Protein AF-A0A2Z5R2Q7-F1 (afdb_monomer)

Nearest PDB structures (foldseek):
  6u08-assembly4_H  TM=4.372E-01  e=6.143E-02  Burkholderia cenocepacia
  8tnn-assembly1_A  TM=3.864E-01  e=5.398E+00  Human herpesvirus 4 strain B95-8
  3n4s-assembly1_B  TM=2.917E-01  e=5.398E+00  Saccharomyces cerevisiae

Foldseek 3Di:
DAQAPDFKDKDFDAPPPDPDPVPGDPPDCRVQWIWMWGAALAWIWIKTWDQDPVRDIWIWIFFQAAQPDPPAWDWGHHNNDTDIDHPRRIHHNVSCVVQVVCCVVPVDHDDPSRTDTDDD

Sequence (120 aa):
MEGYKRYALVVWALPEGVDHVDDVPRDSVALSNYMQCGGSTQAMTVEVRVTQEDGSYEHYVVARKPVADPDAWTTITYNNTPLQVHPEEVFTGEQAAPVFRAYIEDGVIPPRELLRTLDI

Mean predicted aligned error: 3.71 Å

Solvent-accessible surface area (backbone atoms only — not comparable to full-atom values): 6880 Å² total; per-residue (Å²): 89,75,12,59,91,42,22,70,52,78,49,62,62,70,54,91,95,51,93,49,81,89,73,56,62,91,84,42,68,42,82,58,30,36,42,35,36,42,11,20,40,78,40,18,42,37,35,40,31,46,63,46,95,88,71,50,72,50,40,28,42,40,33,83,44,62,77,87,52,93,85,51,73,39,77,44,46,33,66,86,38,82,43,82,41,42,71,40,27,52,28,34,46,77,66,42,48,63,55,53,45,38,34,73,78,70,70,45,73,82,59,68,76,26,47,46,80,54,92,129

Secondary structure (DSSP, 8-state):
-BSSSS-EEEE-PPPTT--SGGGS-TT-GGGG-EEEEEEETTEEEEEEEEE-TTS-EEEEEE-SS--S-TT--EEEEETTEEEEE-GGG-B-HHHHHHHHHHHHHH-----GGGEEEE--

Radius of gyration: 14.8 Å; Cα contacts (8 Å, |Δi|>4): 237; chains: 1; bounding box: 38×25×35 Å

pLDDT: mean 92.86, std 6.03, range [68.38, 98.56]

Organism: NCBI:txid172042

Structure (mmCIF, N/CA/C/O backbone):
data_AF-A0A2Z5R2Q7-F1
#
_entry.id   AF-A0A2Z5R2Q7-F1
#
loop_
_atom_site.group_PDB
_atom_site.id
_atom_site.type_symbol
_atom_site.label_atom_id
_atom_site.label_alt_id
_atom_site.label_comp_id
_atom_site.label_asym_id
_atom_site.label_entity_id
_atom_site.label_seq_id
_atom_site.pdbx_PDB_ins_code
_atom_site.Cartn_x
_atom_site.Cartn_y
_atom_site.Cartn_z
_atom_site.occupancy
_atom_site.B_iso_or_equiv
_atom_site.auth_seq_id
_atom_site.auth_comp_id
_atom_site.auth_asym_id
_atom_site.auth_atom_id
_atom_site.pdbx_PDB_model_num
ATOM 1 N N . MET A 1 1 ? 10.984 -2.852 10.375 1.00 72.88 1 MET A N 1
ATOM 2 C CA . MET A 1 1 ? 10.527 -1.450 10.264 1.00 72.88 1 MET A CA 1
ATOM 3 C C . MET A 1 1 ? 9.975 -1.027 11.605 1.00 72.88 1 MET A C 1
ATOM 5 O O . MET A 1 1 ? 9.246 -1.795 12.216 1.00 72.88 1 MET A O 1
ATOM 9 N N . GLU A 1 2 ? 10.351 0.156 12.068 1.00 82.69 2 GLU A N 1
ATOM 10 C CA . GLU A 1 2 ? 10.023 0.655 13.409 1.00 82.69 2 GLU A CA 1
ATOM 11 C C . GLU A 1 2 ? 8.991 1.797 13.368 1.00 82.69 2 GLU A C 1
ATOM 13 O O . GLU A 1 2 ? 8.555 2.257 14.414 1.00 82.69 2 GLU A O 1
ATOM 18 N N . GLY A 1 3 ? 8.599 2.271 12.179 1.00 68.38 3 GLY A N 1
ATOM 19 C CA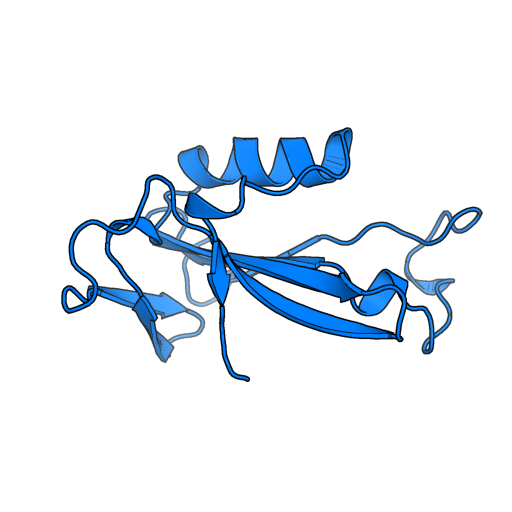 . GLY A 1 3 ? 7.563 3.299 12.002 1.00 68.38 3 GLY A CA 1
ATOM 20 C C . GLY A 1 3 ? 8.051 4.753 12.001 1.00 68.38 3 GLY A C 1
ATOM 21 O O . GLY A 1 3 ? 7.305 5.625 11.565 1.00 68.38 3 GLY A O 1
ATOM 22 N N . TYR A 1 4 ? 9.306 5.025 12.394 1.00 78.50 4 TYR A N 1
ATOM 23 C CA . TYR A 1 4 ? 9.868 6.390 12.435 1.00 78.50 4 TYR A CA 1
ATOM 24 C C . TYR A 1 4 ? 11.191 6.563 11.659 1.00 78.50 4 TYR A C 1
ATOM 26 O O . TYR A 1 4 ? 11.288 7.447 10.821 1.00 78.50 4 TYR A O 1
ATOM 34 N N . LYS A 1 5 ? 12.214 5.722 11.881 1.00 79.81 5 LYS A N 1
ATOM 35 C CA . LYS A 1 5 ? 13.477 5.745 11.099 1.00 79.81 5 LYS A CA 1
ATOM 36 C C . LYS A 1 5 ? 13.405 4.898 9.835 1.00 79.81 5 LYS A C 1
ATOM 38 O O . LYS A 1 5 ? 13.951 5.252 8.800 1.00 79.81 5 LYS A O 1
ATOM 43 N N . ARG A 1 6 ? 12.752 3.743 9.951 1.00 85.94 6 ARG A N 1
ATOM 44 C CA . ARG A 1 6 ? 12.444 2.821 8.854 1.00 85.94 6 ARG A CA 1
ATOM 45 C C . ARG A 1 6 ? 10.953 2.590 8.908 1.00 85.94 6 ARG A C 1
ATOM 47 O O . ARG A 1 6 ? 10.489 1.871 9.798 1.00 85.94 6 ARG A O 1
ATOM 54 N N . TYR A 1 7 ? 10.241 3.271 8.031 1.00 88.00 7 TYR A N 1
ATOM 55 C CA . TYR A 1 7 ? 8.790 3.384 8.092 1.00 88.0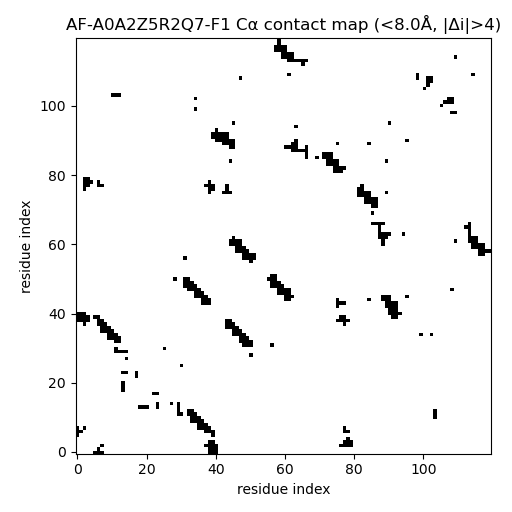0 7 TYR A CA 1
ATOM 56 C C . TYR A 1 7 ? 8.113 3.072 6.769 1.00 88.00 7 TYR A C 1
ATOM 58 O O . TYR A 1 7 ? 6.896 3.015 6.758 1.00 88.00 7 TYR A O 1
ATOM 66 N N . ALA A 1 8 ? 8.861 2.897 5.682 1.00 93.31 8 ALA A N 1
ATOM 67 C CA . ALA A 1 8 ? 8.283 2.560 4.398 1.00 93.31 8 ALA A CA 1
ATOM 68 C C . ALA A 1 8 ? 9.173 1.599 3.617 1.00 93.31 8 ALA A C 1
ATOM 70 O O . ALA A 1 8 ? 10.398 1.592 3.779 1.00 93.31 8 ALA A O 1
ATOM 71 N N . LEU A 1 9 ? 8.525 0.809 2.772 1.00 94.75 9 LEU A N 1
ATOM 72 C CA . LEU A 1 9 ? 9.128 -0.003 1.726 1.00 94.75 9 LEU A CA 1
ATOM 73 C C . LEU A 1 9 ? 8.299 0.216 0.464 1.00 94.75 9 LEU A C 1
ATOM 75 O O . LEU A 1 9 ? 7.075 0.203 0.539 1.00 94.75 9 LEU A O 1
ATOM 79 N N . VAL A 1 10 ? 8.965 0.393 -0.671 1.00 95.12 10 VAL A N 1
ATOM 80 C CA . VAL A 1 10 ? 8.332 0.519 -1.987 1.00 95.12 10 VAL A CA 1
ATOM 81 C C . VAL A 1 10 ? 9.019 -0.466 -2.922 1.00 95.12 10 VAL A C 1
ATOM 83 O O . VAL A 1 10 ? 10.248 -0.555 -2.919 1.00 95.12 10 VAL A O 1
ATOM 86 N N . VAL A 1 11 ? 8.236 -1.200 -3.705 1.00 95.06 11 VAL A N 1
ATOM 87 C CA . VAL A 1 11 ? 8.716 -2.109 -4.747 1.00 95.06 11 VAL A CA 1
ATOM 88 C C . VAL A 1 11 ? 7.993 -1.817 -6.057 1.00 95.06 11 VAL A C 1
ATOM 90 O O . VAL A 1 11 ? 6.795 -1.540 -6.075 1.00 95.06 11 VAL A O 1
ATOM 93 N N . TRP A 1 12 ? 8.728 -1.883 -7.157 1.00 94.56 12 TRP A N 1
ATOM 94 C CA . TRP A 1 12 ? 8.221 -1.692 -8.511 1.00 94.56 12 TRP A CA 1
ATOM 95 C C . TRP A 1 12 ? 9.065 -2.523 -9.478 1.00 94.56 12 TRP A C 1
ATOM 97 O O . TRP A 1 12 ? 10.229 -2.817 -9.195 1.00 94.56 12 TRP A O 1
ATOM 107 N N . ALA A 1 13 ? 8.455 -2.952 -10.580 1.00 90.50 13 ALA A N 1
ATOM 108 C CA . ALA A 1 13 ? 9.123 -3.768 -11.585 1.00 90.50 13 ALA A CA 1
ATOM 109 C C . ALA A 1 13 ? 9.945 -2.879 -12.521 1.00 90.50 13 ALA A C 1
ATOM 111 O O . ALA A 1 13 ? 9.453 -1.852 -12.985 1.00 90.50 13 ALA A O 1
ATOM 112 N N . LEU A 1 14 ? 11.179 -3.278 -12.827 1.00 91.38 14 LEU A N 1
ATOM 113 C CA . LEU A 1 14 ? 11.962 -2.597 -13.855 1.00 91.38 14 LEU A CA 1
ATOM 114 C C . LEU A 1 14 ? 11.301 -2.789 -15.235 1.00 91.38 14 LEU A C 1
ATOM 116 O O . LEU A 1 14 ? 10.676 -3.826 -15.473 1.00 91.38 14 LEU A O 1
ATOM 120 N N . PRO A 1 15 ? 11.433 -1.817 -16.157 1.00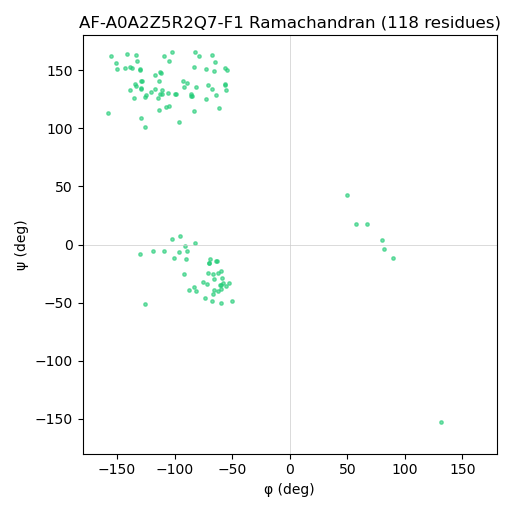 88.31 15 PRO A N 1
ATOM 121 C CA . PRO A 1 15 ? 11.055 -2.016 -17.551 1.00 88.31 15 PRO A CA 1
ATOM 122 C C . PRO A 1 15 ? 11.790 -3.209 -18.166 1.00 88.31 15 PRO A C 1
ATOM 124 O O . PRO A 1 15 ? 12.926 -3.509 -17.795 1.00 88.31 15 PRO A O 1
ATOM 127 N N . GLU A 1 16 ? 11.170 -3.848 -19.156 1.00 86.69 16 GLU A N 1
ATOM 128 C CA . GLU A 1 16 ? 11.812 -4.928 -19.906 1.00 86.69 16 GLU A CA 1
ATOM 129 C C . GLU A 1 16 ? 13.153 -4.465 -20.503 1.00 86.69 16 GLU A C 1
ATOM 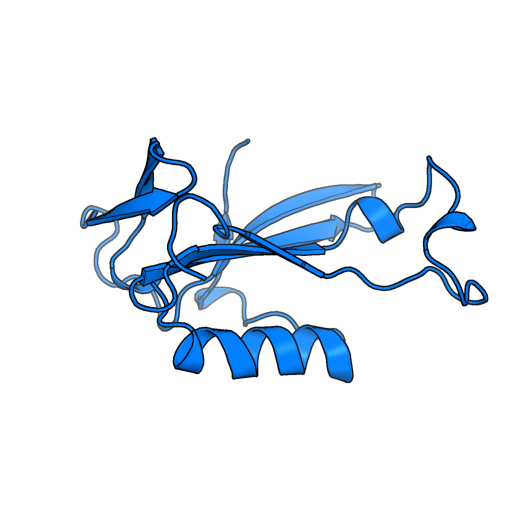131 O O . GLU A 1 16 ? 13.252 -3.391 -21.098 1.00 86.69 16 GLU A O 1
ATOM 136 N N . GLY A 1 17 ? 14.193 -5.283 -20.325 1.00 89.25 17 GLY A N 1
ATOM 137 C CA . GLY A 1 17 ? 15.544 -4.991 -20.806 1.00 89.25 17 GLY A CA 1
ATOM 138 C C . GLY A 1 17 ? 16.352 -4.028 -19.931 1.00 89.25 17 GLY A C 1
ATOM 139 O O . GLY A 1 17 ? 17.469 -3.684 -20.314 1.00 89.25 17 GLY A O 1
ATOM 140 N N . VAL A 1 18 ? 15.823 -3.600 -18.778 1.00 92.19 18 VAL A N 1
ATOM 141 C CA . VAL A 1 18 ? 16.564 -2.808 -17.790 1.00 92.19 18 VAL A CA 1
ATOM 142 C C . VAL A 1 18 ? 16.939 -3.679 -16.592 1.00 92.19 18 VAL A C 1
ATOM 144 O O . VAL A 1 18 ? 16.070 -4.163 -15.873 1.00 92.19 18 VAL A O 1
ATOM 147 N N . ASP A 1 19 ? 18.242 -3.823 -16.347 1.00 91.38 19 ASP A N 1
ATOM 148 C CA . ASP A 1 19 ? 18.778 -4.661 -15.262 1.00 91.38 19 ASP A CA 1
ATOM 149 C C . ASP A 1 19 ? 19.192 -3.858 -14.016 1.00 91.38 19 ASP A C 1
ATOM 151 O O . ASP A 1 19 ? 19.470 -4.433 -12.960 1.00 91.38 19 ASP A O 1
ATOM 155 N N . HIS A 1 20 ? 19.248 -2.526 -14.118 1.00 91.25 20 HIS A N 1
ATOM 156 C CA . HIS A 1 20 ? 19.651 -1.646 -13.025 1.00 91.25 20 HIS A CA 1
ATOM 157 C C . HIS A 1 20 ? 18.713 -0.445 -12.883 1.00 91.25 20 HIS A C 1
ATOM 159 O O . HIS A 1 20 ? 18.317 0.184 -13.860 1.00 91.25 20 HIS A O 1
ATOM 165 N N . VAL A 1 21 ? 18.382 -0.093 -11.638 1.00 88.62 21 VAL A N 1
ATOM 166 C CA . VAL A 1 21 ? 17.402 0.961 -11.325 1.00 88.62 21 VAL A CA 1
ATOM 167 C C . VAL A 1 21 ? 17.792 2.338 -11.875 1.00 88.62 21 VAL A C 1
ATOM 169 O O . VAL A 1 21 ? 16.927 3.094 -12.309 1.00 88.62 21 VAL A O 1
ATOM 172 N N . ASP A 1 22 ? 19.091 2.640 -11.902 1.00 91.25 22 ASP A N 1
ATOM 173 C CA . ASP A 1 22 ? 19.615 3.923 -12.390 1.00 91.25 22 ASP A CA 1
ATOM 174 C C . ASP A 1 22 ? 19.485 4.094 -13.914 1.00 91.25 22 ASP A C 1
ATOM 176 O O . ASP A 1 22 ? 19.562 5.219 -14.408 1.00 91.25 22 ASP A O 1
ATOM 180 N N . ASP A 1 23 ? 19.247 3.003 -14.649 1.00 92.50 23 ASP A N 1
ATOM 181 C CA . ASP A 1 23 ? 19.097 3.011 -16.108 1.00 92.50 23 ASP A CA 1
ATOM 182 C C . ASP A 1 23 ? 17.634 3.200 -16.549 1.00 92.50 23 ASP A C 1
ATOM 184 O O . ASP A 1 23 ? 17.340 3.275 -17.744 1.00 92.50 23 ASP A O 1
ATOM 188 N N . VAL A 1 24 ? 16.692 3.299 -15.603 1.00 89.94 24 VAL A N 1
ATOM 189 C CA . VAL A 1 24 ? 15.270 3.482 -15.914 1.00 89.94 24 VAL A CA 1
ATOM 190 C C . VAL A 1 24 ? 15.005 4.910 -16.413 1.00 89.94 24 VAL A C 1
ATOM 192 O O . VAL A 1 24 ? 15.305 5.877 -15.704 1.00 89.94 24 VAL A O 1
ATOM 195 N N . PRO A 1 25 ? 14.393 5.082 -17.605 1.00 87.50 25 PRO A N 1
ATOM 196 C CA . PRO A 1 25 ? 14.001 6.396 -18.099 1.00 87.50 25 PRO A CA 1
ATOM 197 C C . PRO A 1 25 ? 13.084 7.119 -17.110 1.00 87.50 25 PRO A C 1
ATOM 199 O O . PRO A 1 25 ? 12.167 6.526 -16.542 1.00 87.50 25 PRO A O 1
ATOM 202 N N . ARG A 1 26 ? 13.307 8.423 -16.917 1.00 84.38 26 ARG A N 1
ATOM 203 C CA . ARG A 1 26 ? 12.540 9.231 -15.947 1.00 84.38 26 ARG A CA 1
ATOM 204 C C . ARG A 1 26 ? 11.045 9.312 -16.259 1.00 84.38 26 ARG A C 1
ATOM 206 O O . ARG A 1 26 ? 10.258 9.579 -15.360 1.00 84.38 26 ARG A O 1
ATOM 213 N N . ASP A 1 27 ? 10.676 9.131 -17.518 1.00 83.94 27 ASP A N 1
ATOM 214 C CA . ASP A 1 27 ? 9.309 9.118 -18.038 1.00 83.94 27 ASP A CA 1
ATOM 215 C C . ASP A 1 27 ? 8.726 7.700 -18.155 1.00 83.94 27 ASP A C 1
ATOM 217 O O . ASP A 1 27 ? 7.632 7.519 -18.687 1.00 83.94 27 ASP A O 1
ATOM 221 N N . SER A 1 28 ? 9.429 6.686 -17.643 1.00 83.06 28 SER A N 1
ATOM 222 C CA . SER A 1 2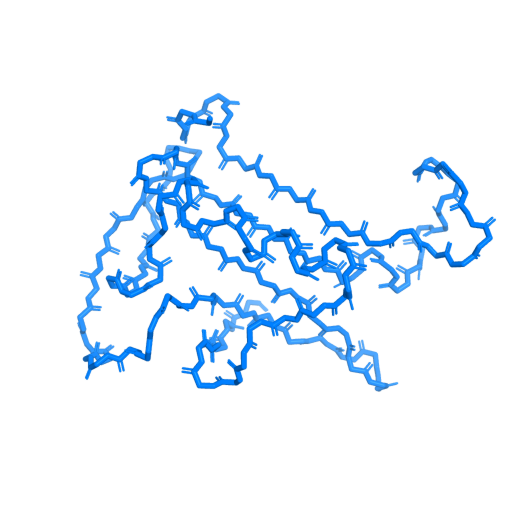8 ? 8.958 5.309 -17.685 1.00 83.06 28 SER A CA 1
ATOM 223 C C . SER A 1 28 ? 7.679 5.121 -16.869 1.00 83.06 28 SER A C 1
ATOM 225 O O . SER A 1 28 ? 7.627 5.406 -15.670 1.00 83.06 28 SER A O 1
ATOM 227 N N . VAL A 1 29 ? 6.665 4.524 -17.500 1.00 81.50 29 VAL A N 1
ATOM 228 C CA . VAL A 1 29 ? 5.413 4.107 -16.847 1.00 81.50 29 VAL A CA 1
ATOM 229 C C . VAL A 1 29 ? 5.665 3.089 -15.726 1.00 81.50 29 VAL A C 1
ATOM 231 O O . VAL A 1 29 ? 4.885 3.009 -14.778 1.00 81.50 29 VAL A O 1
ATOM 234 N N . ALA A 1 30 ? 6.786 2.363 -15.763 1.00 81.75 30 ALA A N 1
ATOM 235 C CA . ALA A 1 30 ? 7.180 1.454 -14.688 1.00 81.75 30 ALA A CA 1
ATOM 236 C C . ALA A 1 30 ? 7.314 2.172 -13.332 1.00 81.75 30 ALA A C 1
ATOM 238 O O . ALA A 1 30 ? 6.951 1.612 -12.305 1.00 81.75 30 ALA A O 1
ATOM 239 N N . LEU A 1 31 ? 7.730 3.446 -13.332 1.00 83.19 31 LEU A N 1
ATOM 240 C CA . LEU A 1 31 ? 7.824 4.271 -12.120 1.00 83.19 31 LEU A CA 1
ATOM 241 C C . LEU A 1 31 ? 6.449 4.655 -11.547 1.00 83.19 31 LEU A C 1
ATOM 243 O O . LEU A 1 31 ? 6.358 5.096 -10.403 1.00 83.19 31 LEU A O 1
ATOM 247 N N . SER A 1 32 ? 5.382 4.511 -12.338 1.00 86.25 32 SER A N 1
ATOM 248 C CA . SER A 1 32 ? 4.007 4.808 -11.922 1.00 86.25 32 SER A CA 1
ATOM 249 C C . SER A 1 32 ? 3.288 3.608 -11.301 1.00 86.25 32 SER A C 1
ATOM 251 O O . SER A 1 32 ? 2.239 3.805 -10.691 1.00 86.25 32 SER A O 1
ATOM 253 N N . ASN A 1 33 ? 3.846 2.397 -11.422 1.00 91.94 33 ASN A N 1
ATOM 254 C CA . ASN A 1 33 ? 3.292 1.168 -10.860 1.00 91.94 33 ASN A CA 1
ATOM 255 C C . ASN A 1 33 ? 4.134 0.709 -9.674 1.00 91.94 33 ASN A C 1
ATOM 257 O O . ASN A 1 33 ? 5.309 0.384 -9.832 1.00 91.94 33 ASN A O 1
ATOM 261 N N . TYR A 1 34 ? 3.547 0.649 -8.484 1.00 95.50 34 TYR A N 1
ATOM 262 C CA . TYR A 1 34 ? 4.273 0.206 -7.298 1.00 95.50 34 TYR A CA 1
ATOM 263 C C . TYR A 1 34 ? 3.357 -0.455 -6.282 1.00 95.50 34 TYR A C 1
ATOM 265 O O . TYR A 1 34 ? 2.170 -0.146 -6.194 1.00 95.50 34 TYR A O 1
ATOM 273 N N . MET A 1 35 ? 3.956 -1.297 -5.445 1.00 97.69 35 MET A N 1
ATOM 274 C CA . MET A 1 35 ? 3.397 -1.704 -4.165 1.00 97.69 35 MET A CA 1
ATOM 275 C C . MET A 1 35 ? 4.244 -1.105 -3.049 1.00 97.69 35 MET A C 1
ATOM 277 O O . MET A 1 35 ? 5.475 -1.171 -3.083 1.00 97.69 35 MET A O 1
ATOM 281 N N . GLN A 1 36 ? 3.596 -0.517 -2.051 1.00 96.88 36 GLN A N 1
ATOM 282 C CA . GLN A 1 36 ? 4.276 0.063 -0.905 1.00 96.88 36 GLN A CA 1
ATOM 283 C C . GLN A 1 36 ? 3.633 -0.327 0.414 1.00 96.88 36 GLN A C 1
ATOM 285 O O . GLN A 1 36 ? 2.491 -0.775 0.473 1.00 96.88 36 GLN A O 1
ATOM 290 N N . CYS A 1 37 ? 4.375 -0.136 1.496 1.00 97.12 37 CYS A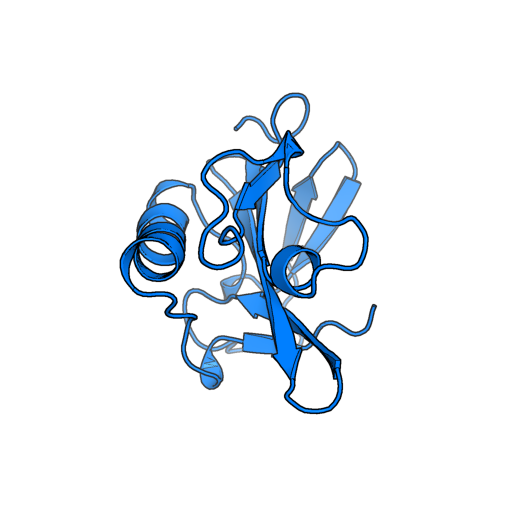 N 1
ATOM 291 C CA . CYS A 1 37 ? 3.821 -0.164 2.835 1.00 97.12 37 CYS A CA 1
ATOM 292 C C . CYS A 1 37 ? 4.383 0.966 3.686 1.00 97.12 37 CYS A C 1
ATOM 294 O O . CYS A 1 37 ? 5.504 1.425 3.464 1.00 97.12 37 CYS A O 1
ATOM 296 N N . GLY A 1 38 ? 3.589 1.403 4.662 1.00 95.56 38 GLY A N 1
ATOM 297 C CA . GLY A 1 38 ? 3.907 2.508 5.562 1.00 95.56 38 GLY A CA 1
ATOM 298 C C . GLY A 1 38 ? 3.563 2.168 7.011 1.00 95.56 38 GLY A C 1
ATOM 299 O O . GLY A 1 38 ? 2.436 1.783 7.297 1.00 95.56 38 GLY A O 1
ATOM 300 N N . GLY A 1 39 ? 4.508 2.301 7.941 1.00 94.94 39 GLY A N 1
ATOM 301 C CA . GLY A 1 39 ? 4.323 2.048 9.372 1.00 94.94 39 GLY A CA 1
ATOM 302 C C . GLY A 1 39 ? 5.411 1.169 9.997 1.00 94.94 39 GLY A C 1
ATOM 303 O O . GLY A 1 39 ? 6.571 1.147 9.574 1.00 94.94 39 GLY A O 1
ATOM 304 N N . SER A 1 40 ? 5.050 0.458 11.064 1.00 94.69 40 SER A N 1
ATOM 305 C CA . SER A 1 40 ? 5.935 -0.466 11.786 1.00 94.69 40 SER A CA 1
ATOM 306 C C . SER A 1 40 ? 5.631 -1.919 11.422 1.00 94.69 40 SER A C 1
ATOM 308 O O . SER A 1 40 ? 4.559 -2.230 10.918 1.00 94.69 40 SER A O 1
ATOM 310 N N . THR A 1 41 ? 6.521 -2.861 11.749 1.00 94.44 41 THR A N 1
ATOM 311 C CA . THR A 1 41 ? 6.239 -4.299 11.549 1.00 94.44 41 THR A CA 1
ATOM 312 C C . THR A 1 41 ? 5.062 -4.831 12.364 1.00 94.44 41 THR A C 1
ATOM 314 O O . THR A 1 41 ? 4.599 -5.930 12.079 1.00 94.44 41 THR A O 1
ATOM 317 N N . GLN A 1 42 ? 4.583 -4.089 13.364 1.00 95.94 42 GLN A N 1
ATOM 318 C CA . GLN A 1 42 ? 3.408 -4.460 14.156 1.00 95.94 42 GLN A CA 1
ATOM 319 C C . GLN A 1 42 ? 2.105 -3.876 13.587 1.00 95.94 42 GLN A C 1
ATOM 321 O O . GLN A 1 42 ? 1.040 -4.439 13.812 1.00 95.94 42 GLN A O 1
ATOM 326 N N . ALA A 1 43 ? 2.191 -2.763 12.855 1.00 96.62 43 ALA A N 1
ATOM 327 C CA . ALA A 1 43 ? 1.060 -2.097 12.221 1.00 96.62 43 ALA A CA 1
ATOM 328 C C . ALA A 1 43 ? 1.561 -1.226 11.061 1.00 96.62 43 ALA A C 1
ATOM 330 O O . ALA A 1 43 ? 2.265 -0.234 11.291 1.00 96.62 43 ALA A O 1
ATOM 331 N N . MET A 1 44 ? 1.202 -1.603 9.836 1.00 97.31 44 MET A N 1
ATOM 332 C CA . MET A 1 44 ? 1.494 -0.871 8.603 1.00 97.31 44 MET A CA 1
ATOM 333 C C . MET A 1 44 ? 0.293 -0.878 7.657 1.00 97.31 44 MET A C 1
ATOM 335 O O . MET A 1 44 ? -0.493 -1.815 7.685 1.00 97.31 44 MET A O 1
ATOM 339 N N . THR A 1 45 ? 0.169 0.134 6.808 1.00 97.69 45 THR A N 1
ATOM 340 C CA . THR A 1 45 ? -0.704 0.095 5.626 1.00 97.69 45 THR A CA 1
ATOM 341 C C . THR A 1 45 ? 0.029 -0.595 4.479 1.00 97.69 45 THR A C 1
ATOM 343 O O . THR A 1 45 ? 1.262 -0.551 4.441 1.00 97.69 45 THR A O 1
ATOM 346 N N . VAL A 1 46 ? -0.705 -1.216 3.557 1.00 98.31 46 VAL A N 1
ATOM 347 C CA . VAL A 1 46 ? -0.191 -1.678 2.262 1.00 98.31 46 VAL A CA 1
ATOM 348 C C . VAL A 1 46 ? -0.992 -0.977 1.174 1.00 98.31 46 VAL A C 1
ATOM 350 O O . VAL A 1 46 ? -2.218 -0.963 1.220 1.00 98.31 46 VAL A O 1
ATOM 353 N N . GLU A 1 47 ? -0.302 -0.404 0.200 1.00 97.69 47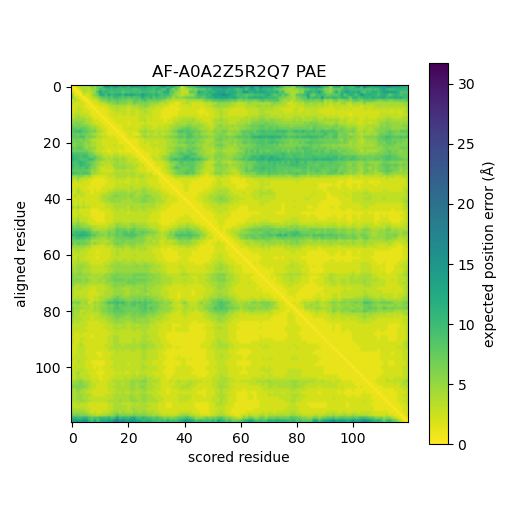 GLU A N 1
ATOM 354 C CA . GLU A 1 47 ? -0.900 0.345 -0.898 1.00 97.69 47 GLU A CA 1
ATOM 355 C C . GLU A 1 47 ? -0.353 -0.148 -2.233 1.00 97.69 47 GLU A C 1
ATOM 357 O O . GLU A 1 47 ? 0.782 -0.623 -2.320 1.00 97.69 47 GLU A O 1
ATOM 362 N N . VAL A 1 48 ? -1.159 -0.031 -3.282 1.00 97.50 48 VAL A N 1
ATOM 363 C CA . VAL A 1 48 ? -0.756 -0.374 -4.643 1.00 97.50 48 VAL A CA 1
ATOM 364 C C . VAL A 1 48 ? -1.276 0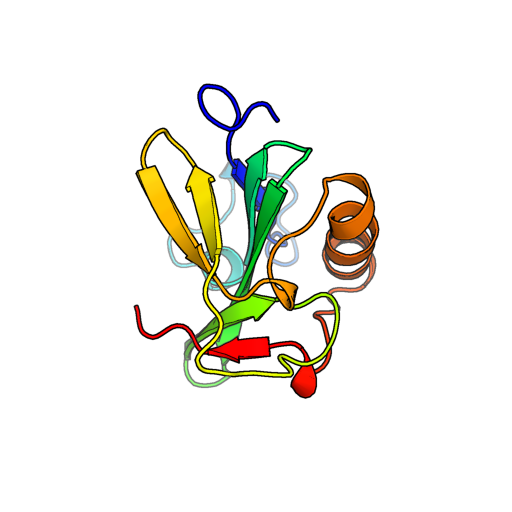.662 -5.623 1.00 97.50 48 VAL A C 1
ATOM 366 O O . VAL A 1 48 ? -2.443 1.051 -5.573 1.00 97.50 48 VAL A O 1
ATOM 369 N N . ARG A 1 49 ? -0.397 1.119 -6.513 1.00 96.25 49 ARG A N 1
ATOM 370 C CA . ARG A 1 49 ? -0.735 2.015 -7.615 1.00 96.25 49 ARG A CA 1
ATOM 371 C C . ARG A 1 49 ? -0.611 1.260 -8.927 1.00 96.25 49 ARG A C 1
ATOM 373 O O . ARG A 1 49 ? 0.415 0.629 -9.172 1.00 96.25 49 ARG A O 1
ATOM 380 N N . VAL A 1 50 ? -1.654 1.350 -9.745 1.00 93.00 50 VAL A N 1
ATOM 381 C CA . VAL A 1 50 ? -1.755 0.660 -11.033 1.00 93.00 50 VAL A CA 1
ATOM 382 C C . VAL A 1 50 ? -2.057 1.684 -12.117 1.00 93.00 50 VAL A C 1
ATOM 384 O O . VAL A 1 50 ? -3.003 2.459 -11.990 1.00 93.00 50 VAL A O 1
ATOM 387 N N . THR A 1 51 ? -1.253 1.702 -13.173 1.00 90.62 51 THR A N 1
ATOM 388 C CA . THR A 1 51 ? -1.478 2.501 -14.378 1.00 90.62 51 THR A CA 1
ATOM 389 C C . THR A 1 51 ? -2.378 1.736 -15.342 1.00 90.62 51 THR A C 1
ATOM 391 O O . THR A 1 51 ? -2.122 0.576 -15.654 1.00 90.62 51 THR A O 1
ATOM 394 N N . GLN A 1 52 ? -3.425 2.404 -15.812 1.00 86.62 52 GLN A N 1
ATOM 395 C CA . GLN A 1 52 ? -4.378 1.913 -16.798 1.00 86.62 52 GLN A CA 1
ATOM 396 C C . GLN A 1 52 ? -3.843 2.091 -18.226 1.00 86.62 52 GLN A C 1
ATOM 398 O O . GLN A 1 52 ? -2.891 2.836 -18.465 1.00 86.62 52 GLN A O 1
ATOM 403 N N . GLU A 1 53 ? -4.476 1.430 -19.198 1.00 82.62 53 GLU A N 1
ATOM 404 C CA . GLU A 1 53 ? -4.076 1.495 -20.616 1.00 82.62 53 GLU A CA 1
ATOM 405 C C . GLU A 1 53 ? -4.096 2.923 -21.190 1.00 82.62 53 GLU A C 1
ATOM 407 O O . GLU A 1 53 ? -3.316 3.244 -22.085 1.00 82.62 53 GLU A O 1
ATOM 412 N N . ASP A 1 54 ? -4.958 3.797 -20.663 1.00 85.69 54 ASP A N 1
ATOM 413 C CA . ASP A 1 54 ? -5.071 5.202 -21.070 1.00 85.69 54 ASP A CA 1
ATOM 414 C C . ASP A 1 54 ? -4.028 6.128 -20.411 1.00 85.69 54 ASP A C 1
ATOM 416 O O . ASP A 1 54 ? -4.026 7.337 -20.650 1.00 85.69 54 ASP A O 1
ATOM 420 N N . GLY A 1 55 ? -3.132 5.570 -19.589 1.00 83.88 55 GLY A N 1
ATOM 421 C CA . GLY A 1 55 ? -2.101 6.300 -18.854 1.00 83.88 55 GLY A CA 1
ATOM 422 C C . GLY A 1 55 ? -2.586 6.951 -17.556 1.00 83.88 55 GLY A C 1
ATOM 423 O O . GLY A 1 55 ? -1.765 7.507 -16.821 1.00 83.88 55 GLY A O 1
ATOM 424 N N . SER A 1 56 ? -3.883 6.873 -17.235 1.00 88.94 56 SER A N 1
ATOM 425 C CA . SER A 1 56 ? -4.378 7.211 -15.899 1.00 88.94 56 SER A CA 1
ATOM 426 C C . SER A 1 56 ? -3.875 6.193 -14.873 1.00 88.94 56 SER A C 1
ATOM 428 O O . SER A 1 56 ? -3.393 5.117 -15.224 1.00 88.94 56 SER A O 1
ATOM 430 N N . TYR A 1 57 ? -3.936 6.526 -13.587 1.00 91.19 57 TYR A N 1
ATOM 431 C CA . TYR A 1 57 ? -3.596 5.577 -12.536 1.00 91.19 57 TYR A CA 1
ATOM 432 C C . TYR A 1 57 ? -4.681 5.540 -11.477 1.00 91.19 57 TYR A C 1
ATOM 434 O O . TYR A 1 57 ? -5.323 6.546 -11.185 1.00 91.19 57 TYR A O 1
ATOM 442 N N . GLU A 1 58 ? -4.825 4.377 -10.863 1.00 94.06 58 GLU A N 1
ATOM 443 C CA . GLU A 1 58 ? -5.628 4.200 -9.668 1.00 94.06 58 GLU A CA 1
ATOM 444 C C . GLU A 1 58 ? -4.706 3.850 -8.507 1.00 94.06 58 GLU A C 1
ATOM 446 O O . GLU A 1 58 ? -3.725 3.116 -8.663 1.00 94.06 58 GLU A O 1
ATOM 451 N N . HIS A 1 59 ? -5.015 4.400 -7.338 1.00 96.31 59 HIS A N 1
ATOM 452 C CA . HIS A 1 59 ? -4.283 4.124 -6.115 1.00 96.31 59 HIS A CA 1
ATOM 453 C C . HIS A 1 59 ? -5.205 3.457 -5.108 1.00 96.31 59 HIS A C 1
ATOM 455 O O . HIS A 1 59 ? -6.345 3.879 -4.904 1.00 96.31 59 HIS A O 1
ATOM 461 N N . TYR A 1 60 ? -4.705 2.400 -4.486 1.00 97.44 60 TYR A N 1
ATOM 462 C CA . TYR A 1 60 ? -5.476 1.548 -3.605 1.00 97.44 60 TYR A CA 1
ATOM 463 C C . TYR A 1 60 ? -4.777 1.370 -2.280 1.00 97.44 60 TYR A C 1
ATOM 465 O O . TYR A 1 60 ? -3.574 1.132 -2.248 1.00 97.44 60 TYR A O 1
ATOM 473 N N . VAL A 1 61 ? -5.559 1.374 -1.208 1.00 97.75 61 VAL A N 1
ATOM 474 C CA . VAL A 1 61 ? -5.170 0.690 0.021 1.00 97.75 61 VAL A CA 1
ATOM 475 C C . VAL A 1 61 ? -5.672 -0.750 -0.043 1.00 97.75 61 VAL A C 1
ATOM 477 O O . VAL A 1 61 ? -6.772 -1.032 -0.529 1.00 97.75 61 VAL A O 1
ATOM 480 N N . VAL A 1 62 ? -4.832 -1.666 0.420 1.00 98.50 62 VAL A N 1
ATOM 481 C CA . VAL A 1 62 ? -5.107 -3.096 0.473 1.00 98.50 62 VAL A CA 1
ATOM 482 C C . VAL A 1 62 ? -5.687 -3.446 1.838 1.00 98.50 62 VAL A C 1
ATOM 484 O O . VAL A 1 62 ? -5.207 -2.977 2.867 1.00 98.50 62 VAL A O 1
ATOM 487 N N . ALA A 1 63 ? -6.673 -4.337 1.857 1.00 98.44 63 ALA A N 1
ATOM 488 C CA . ALA A 1 63 ? -7.230 -4.930 3.061 1.00 98.44 63 ALA A CA 1
ATOM 489 C C . ALA A 1 63 ? -6.902 -6.431 3.156 1.00 98.44 63 ALA A C 1
ATOM 491 O O . ALA A 1 63 ? -6.832 -7.142 2.158 1.00 98.44 63 ALA A O 1
ATOM 492 N N . ARG A 1 64 ? -6.729 -6.953 4.376 1.00 97.56 64 ARG A N 1
ATOM 493 C CA . ARG A 1 64 ? -6.520 -8.401 4.624 1.00 97.56 64 ARG A CA 1
ATOM 494 C C . ARG A 1 64 ? -7.780 -9.233 4.383 1.00 97.56 64 ARG A C 1
ATOM 496 O O . ARG A 1 64 ? -7.706 -10.444 4.196 1.00 97.56 64 ARG A O 1
ATOM 503 N N . LYS A 1 65 ? -8.934 -8.586 4.502 1.00 97.50 65 LYS A N 1
ATOM 504 C CA . LYS A 1 65 ? -10.288 -9.117 4.322 1.00 97.50 65 LYS A CA 1
ATOM 505 C C . LYS A 1 65 ? -11.207 -7.940 3.957 1.00 97.50 65 LYS A C 1
ATOM 507 O O . LYS A 1 65 ? -10.812 -6.804 4.223 1.00 97.50 65 LYS A O 1
ATOM 512 N N . PRO A 1 66 ? -12.404 -8.174 3.395 1.00 97.56 66 PRO A N 1
ATOM 513 C CA . PRO A 1 66 ? -13.312 -7.086 3.046 1.00 97.56 66 PRO A CA 1
ATOM 514 C C . PRO A 1 66 ? -13.626 -6.200 4.256 1.00 97.56 66 PRO A C 1
ATOM 516 O O . PRO A 1 66 ? -13.857 -6.716 5.355 1.00 97.56 66 PRO A O 1
ATOM 519 N N . VAL A 1 67 ? -13.638 -4.882 4.043 1.00 97.12 67 VAL A N 1
ATOM 520 C CA . VAL A 1 67 ? -14.026 -3.899 5.065 1.00 97.12 67 VAL A CA 1
ATOM 521 C C . VAL A 1 67 ? -15.476 -4.166 5.460 1.00 97.12 67 VAL A C 1
ATOM 523 O O . VAL A 1 67 ? -16.376 -4.113 4.623 1.00 97.12 67 VAL A O 1
ATOM 526 N N . ALA A 1 68 ? -15.689 -4.506 6.730 1.00 95.31 68 ALA A N 1
ATOM 527 C CA . ALA A 1 68 ? -17.007 -4.882 7.234 1.00 95.31 68 ALA A CA 1
ATOM 528 C C . AL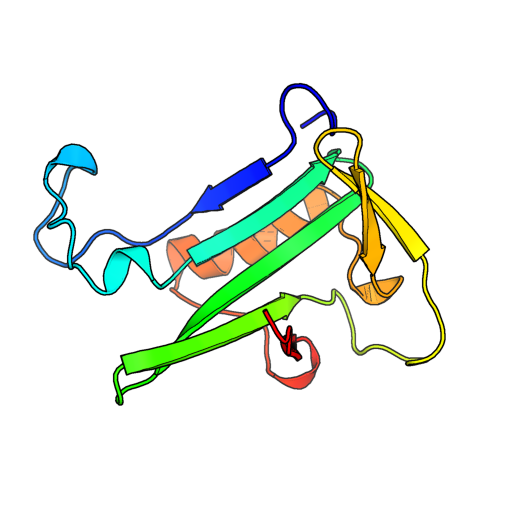A A 1 68 ? -17.860 -3.662 7.603 1.00 95.31 68 ALA A C 1
ATOM 530 O O . ALA A 1 68 ? -19.073 -3.678 7.405 1.00 95.31 68 ALA A O 1
ATOM 531 N N . ASP A 1 69 ? -17.216 -2.624 8.138 1.00 96.94 69 ASP A N 1
ATOM 532 C CA . ASP A 1 69 ? -17.845 -1.379 8.562 1.00 96.94 69 ASP A CA 1
ATOM 533 C C . ASP A 1 69 ? -17.080 -0.192 7.946 1.00 96.94 69 ASP A C 1
ATOM 535 O O . ASP A 1 69 ? -15.942 0.066 8.350 1.00 96.94 69 ASP A O 1
ATOM 539 N N . PRO A 1 70 ? -17.662 0.516 6.961 1.00 94.12 70 PRO A N 1
ATOM 540 C CA . PRO A 1 70 ? -17.016 1.657 6.314 1.00 94.12 70 PRO A CA 1
ATOM 541 C C . PRO A 1 70 ? -16.885 2.884 7.231 1.00 94.12 70 PRO A C 1
ATOM 543 O O . PRO A 1 70 ? -16.143 3.806 6.897 1.00 94.12 70 PRO A O 1
ATOM 546 N N . ASP A 1 71 ? -17.561 2.911 8.381 1.00 97.12 71 ASP A N 1
ATOM 547 C CA . ASP A 1 71 ? -17.456 3.998 9.358 1.00 97.12 71 ASP A CA 1
ATOM 548 C C . ASP A 1 71 ? -16.442 3.682 10.475 1.00 97.12 71 ASP A C 1
ATOM 550 O O . ASP A 1 71 ? -16.113 4.548 11.292 1.00 97.12 71 ASP A O 1
ATOM 554 N N . ALA A 1 72 ? -15.900 2.459 10.511 1.00 97.69 72 ALA A N 1
ATOM 555 C CA . ALA A 1 72 ? -14.900 2.051 11.489 1.00 97.69 72 ALA A CA 1
ATOM 556 C C . ALA A 1 72 ? -13.490 2.475 11.059 1.00 97.69 72 ALA A C 1
ATOM 558 O O . ALA A 1 72 ? -12.926 1.952 10.098 1.00 97.69 72 ALA A O 1
ATOM 559 N N . TRP A 1 73 ? -12.877 3.370 11.832 1.00 98.06 73 TRP A N 1
ATOM 560 C CA . TRP A 1 73 ? -11.526 3.872 11.585 1.00 98.06 73 TRP A CA 1
ATOM 561 C C . TRP A 1 73 ? -10.569 3.506 12.715 1.00 98.06 73 TRP A C 1
ATOM 563 O O . TRP A 1 73 ? -10.930 3.487 13.893 1.00 98.06 73 TRP A O 1
ATOM 573 N N . THR A 1 74 ? -9.317 3.251 12.353 1.00 97.56 74 THR A N 1
ATOM 574 C CA . THR A 1 74 ? -8.194 3.130 13.278 1.00 97.56 74 THR A CA 1
ATOM 575 C C . THR A 1 74 ? -7.020 3.955 12.778 1.00 97.56 74 THR A C 1
ATOM 577 O O . THR A 1 74 ? -6.883 4.243 11.592 1.00 97.56 74 THR A O 1
ATOM 580 N N . THR A 1 75 ? -6.133 4.312 13.698 1.00 96.62 75 THR A N 1
ATOM 581 C CA . THR A 1 75 ? -4.945 5.097 13.385 1.00 96.62 75 THR A CA 1
ATOM 582 C C . THR A 1 75 ? -3.702 4.225 13.423 1.00 96.62 75 THR A C 1
ATOM 584 O O . THR A 1 75 ? -3.454 3.524 14.405 1.00 96.62 75 THR A O 1
ATOM 587 N N . ILE A 1 76 ? -2.891 4.315 12.374 1.00 94.81 76 ILE A N 1
ATOM 588 C CA . ILE A 1 76 ? -1.491 3.888 12.403 1.00 94.81 76 ILE A CA 1
ATOM 589 C C . ILE A 1 76 ? -0.587 5.118 12.347 1.00 94.81 76 ILE A C 1
ATOM 591 O O . ILE A 1 76 ? -1.015 6.197 11.941 1.00 94.81 76 ILE A O 1
ATOM 595 N N . THR A 1 77 ? 0.675 4.955 12.729 1.00 90.75 77 THR A N 1
ATOM 596 C CA . THR A 1 77 ? 1.672 6.026 12.638 1.00 90.75 77 THR A CA 1
ATOM 597 C C . THR A 1 77 ? 2.737 5.645 11.623 1.00 90.75 77 THR A C 1
ATOM 599 O O . THR A 1 77 ? 3.376 4.599 11.758 1.00 90.75 77 THR A O 1
ATOM 602 N N . TYR A 1 78 ? 2.972 6.514 10.644 1.00 87.25 78 TYR A N 1
ATOM 603 C CA . TYR A 1 78 ? 4.094 6.412 9.714 1.00 87.25 78 TYR A CA 1
ATOM 604 C C . TYR A 1 78 ? 4.828 7.753 9.686 1.00 87.25 78 TYR A C 1
ATOM 606 O O . TYR A 1 78 ? 4.198 8.804 9.654 1.00 87.25 78 TYR A O 1
ATOM 614 N N . ASN A 1 79 ? 6.161 7.746 9.758 1.00 88.50 79 ASN A N 1
ATOM 615 C CA . ASN A 1 79 ? 6.964 8.976 9.761 1.00 88.50 79 ASN A CA 1
ATOM 616 C C . ASN A 1 79 ? 6.475 10.028 10.789 1.00 88.50 79 ASN A C 1
ATOM 618 O O . ASN A 1 79 ? 6.350 11.213 10.485 1.00 88.50 79 ASN A O 1
ATOM 622 N N . ASN A 1 80 ? 6.124 9.579 12.002 1.00 85.69 80 ASN A N 1
ATOM 623 C CA . ASN A 1 80 ? 5.530 10.402 13.071 1.00 85.69 80 ASN A CA 1
ATOM 624 C C . ASN A 1 80 ? 4.216 11.120 12.697 1.00 85.69 80 ASN A C 1
ATOM 626 O O . ASN A 1 80 ? 3.803 12.044 13.394 1.00 85.69 80 ASN A O 1
ATOM 630 N N . THR A 1 81 ? 3.552 10.685 11.628 1.00 89.31 81 THR A N 1
ATOM 631 C CA . THR A 1 81 ? 2.288 11.232 11.137 1.00 89.31 81 THR A CA 1
ATOM 632 C C . THR A 1 81 ? 1.183 10.188 11.328 1.00 89.31 81 THR A C 1
ATOM 634 O O . THR A 1 81 ? 1.382 9.023 10.961 1.00 89.31 81 THR A O 1
ATOM 637 N N . PRO A 1 82 ? 0.040 10.551 11.937 1.00 93.38 82 PRO A N 1
ATOM 638 C CA . PRO A 1 82 ? -1.104 9.656 12.038 1.00 93.38 82 PRO A CA 1
ATOM 639 C C . PRO A 1 82 ? -1.764 9.479 10.666 1.00 93.38 82 PRO A C 1
ATOM 641 O O . PRO A 1 82 ? -1.970 10.450 9.941 1.00 93.38 82 PRO A O 1
ATOM 644 N N . LEU A 1 83 ? -2.139 8.247 10.341 1.00 93.31 83 LEU A N 1
ATOM 645 C CA . LEU A 1 83 ? -2.899 7.889 9.147 1.00 93.31 83 LEU A CA 1
ATOM 646 C C . LEU A 1 83 ? -4.149 7.118 9.568 1.00 93.31 83 LEU A C 1
ATOM 648 O O . LEU A 1 83 ? -4.045 6.150 10.325 1.00 93.31 83 LEU A O 1
ATOM 652 N N . GLN A 1 84 ? -5.313 7.555 9.085 1.00 96.12 84 GLN A N 1
ATOM 653 C CA . GLN A 1 84 ? -6.575 6.847 9.291 1.00 96.12 84 GLN A CA 1
ATOM 654 C C . GLN A 1 84 ? -6.748 5.774 8.220 1.00 96.12 84 GLN A C 1
ATOM 656 O O . GLN A 1 84 ? -6.650 6.056 7.027 1.00 96.12 84 GLN A O 1
ATOM 661 N N . VAL A 1 85 ? -7.020 4.555 8.667 1.00 97.06 85 VAL A N 1
ATOM 662 C CA . VAL A 1 85 ? -7.287 3.382 7.828 1.00 97.06 85 VAL A CA 1
ATOM 663 C C . VAL A 1 85 ? -8.398 2.552 8.464 1.00 97.06 85 VAL A C 1
ATOM 665 O O . VAL A 1 85 ? -8.690 2.705 9.654 1.00 97.06 85 VAL A O 1
ATOM 668 N N . HIS A 1 86 ? -9.007 1.646 7.709 1.00 98.31 86 HIS A N 1
ATOM 669 C CA . HIS A 1 86 ? -9.902 0.657 8.304 1.00 98.31 86 HIS A CA 1
ATOM 670 C C . HIS A 1 86 ? -9.098 -0.405 9.076 1.00 98.31 86 HIS A C 1
ATOM 672 O O . HIS A 1 86 ? -7.960 -0.715 8.709 1.00 98.31 86 HIS A O 1
ATOM 678 N N . PRO A 1 87 ? -9.653 -1.019 10.137 1.00 98.19 87 PRO A N 1
ATOM 679 C CA . PRO A 1 87 ? -8.981 -2.097 10.870 1.00 98.19 87 PRO A CA 1
ATOM 680 C C . PRO A 1 87 ? -8.506 -3.250 9.971 1.00 98.19 87 PRO A C 1
ATOM 682 O O . PRO A 1 87 ? -7.467 -3.866 10.217 1.00 98.19 87 PRO A O 1
ATOM 685 N N . GLU A 1 88 ? -9.244 -3.540 8.905 1.00 98.56 88 GLU A N 1
ATOM 686 C CA . GLU A 1 88 ? -8.923 -4.547 7.895 1.00 98.56 88 GLU A CA 1
ATOM 687 C C . GLU A 1 88 ? -7.682 -4.218 7.052 1.00 98.56 88 GLU A C 1
ATOM 689 O O . GLU A 1 88 ? -7.024 -5.145 6.575 1.00 98.56 88 GLU A O 1
ATOM 694 N N . GLU A 1 89 ? -7.345 -2.936 6.926 1.00 98.50 89 GLU A N 1
ATOM 695 C CA . GLU A 1 89 ? -6.246 -2.379 6.119 1.00 98.50 89 GLU A CA 1
ATOM 696 C C . GLU A 1 89 ? -4.920 -2.286 6.886 1.00 98.50 89 GLU A C 1
ATOM 698 O O . GLU A 1 89 ? -3.879 -1.961 6.319 1.00 98.50 89 GLU A O 1
ATOM 703 N N . VAL A 1 90 ? -4.923 -2.588 8.186 1.00 98.31 90 VAL A N 1
ATOM 704 C CA . VAL A 1 90 ? -3.701 -2.629 8.999 1.00 98.31 90 VAL A CA 1
ATOM 705 C C . VAL A 1 90 ? -3.044 -3.989 8.846 1.00 98.31 90 VAL A C 1
ATOM 707 O O . VAL A 1 90 ? -3.679 -4.983 9.121 1.00 98.31 90 VAL A O 1
ATOM 710 N N . PHE A 1 91 ? -1.769 -4.084 8.513 1.00 98.50 91 PHE A N 1
ATOM 711 C CA . PHE A 1 91 ? -1.019 -5.338 8.419 1.00 98.50 91 PHE A CA 1
ATOM 712 C C . PHE A 1 91 ? 0.054 -5.417 9.506 1.00 98.50 91 PHE A C 1
ATOM 714 O O . PHE A 1 91 ? 0.658 -4.410 9.877 1.00 98.50 91 PHE A O 1
ATOM 721 N N . THR A 1 92 ? 0.359 -6.626 9.980 1.00 98.00 92 THR A N 1
ATOM 722 C CA . THR A 1 92 ? 1.702 -6.912 10.506 1.00 98.00 92 THR A CA 1
ATOM 723 C C . THR A 1 92 ? 2.660 -7.158 9.339 1.00 98.00 92 THR A C 1
ATOM 725 O O . THR A 1 92 ? 2.241 -7.473 8.225 1.00 98.00 92 THR A O 1
ATOM 728 N N . GLY A 1 93 ? 3.969 -7.075 9.582 1.00 96.56 93 GLY A N 1
ATOM 729 C CA . GLY A 1 93 ? 4.966 -7.384 8.554 1.00 96.56 93 GLY A CA 1
ATOM 730 C C . GLY A 1 93 ? 4.855 -8.818 8.026 1.00 96.56 93 GLY A C 1
ATOM 731 O O . GLY A 1 93 ? 5.041 -9.045 6.836 1.00 96.56 93 GLY A O 1
ATOM 732 N N . GLU A 1 94 ? 4.491 -9.771 8.887 1.00 98.00 94 GLU A N 1
ATOM 733 C CA . GLU A 1 94 ? 4.253 -11.167 8.501 1.00 98.00 94 GLU A CA 1
ATOM 734 C C . GLU A 1 94 ? 3.043 -11.306 7.569 1.00 98.00 94 GLU A C 1
ATOM 736 O O . GLU A 1 94 ? 3.101 -12.046 6.593 1.00 98.00 94 GLU A O 1
ATOM 741 N N . GLN A 1 95 ? 1.974 -10.544 7.820 1.00 98.19 95 GLN A N 1
ATOM 742 C CA . GLN A 1 95 ? 0.790 -10.533 6.960 1.00 98.19 95 GLN A CA 1
ATOM 743 C C . GLN A 1 95 ? 1.047 -9.837 5.618 1.00 98.19 95 GLN A C 1
ATOM 745 O O . GLN A 1 95 ? 0.468 -10.236 4.611 1.00 98.19 95 GLN A O 1
ATOM 750 N N . ALA A 1 96 ? 1.893 -8.802 5.588 1.00 98.00 96 ALA A N 1
ATOM 751 C CA . ALA A 1 96 ? 2.218 -8.075 4.361 1.00 98.00 96 ALA A CA 1
ATOM 752 C C . ALA A 1 96 ? 3.171 -8.864 3.447 1.00 98.00 96 ALA A C 1
ATOM 754 O O . ALA A 1 96 ? 3.072 -8.775 2.226 1.00 98.00 96 ALA A O 1
ATOM 755 N N . ALA A 1 97 ? 4.076 -9.666 4.018 1.00 97.69 97 ALA A N 1
ATOM 756 C CA . ALA A 1 97 ? 5.076 -10.428 3.271 1.00 97.69 97 ALA A CA 1
ATOM 757 C C . ALA A 1 97 ? 4.520 -11.267 2.096 1.00 97.69 97 ALA A C 1
ATOM 759 O O . ALA A 1 97 ? 5.078 -11.156 1.004 1.00 97.69 97 ALA A O 1
ATOM 760 N N . PRO A 1 98 ? 3.449 -12.076 2.243 1.00 97.75 98 PRO A N 1
ATOM 761 C CA . PRO A 1 98 ? 2.890 -12.823 1.115 1.00 97.75 98 PRO A CA 1
ATOM 762 C C . PRO A 1 98 ? 2.276 -11.925 0.031 1.00 97.75 98 PRO A C 1
ATOM 764 O O . PRO A 1 98 ? 2.328 -12.293 -1.137 1.00 97.75 98 PRO A O 1
ATOM 767 N N . VAL A 1 99 ? 1.754 -10.744 0.386 1.00 97.94 99 VAL A N 1
ATOM 768 C CA . VAL A 1 99 ? 1.210 -9.777 -0.587 1.00 97.94 99 VAL A CA 1
ATOM 769 C C . VAL A 1 99 ? 2.334 -9.218 -1.460 1.00 97.94 99 VAL A C 1
ATOM 771 O O . VAL A 1 99 ? 2.247 -9.259 -2.684 1.00 97.94 99 VAL A O 1
ATOM 774 N N . PHE A 1 100 ? 3.432 -8.786 -0.832 1.00 98.00 100 PHE A N 1
ATOM 775 C CA . PHE A 1 100 ? 4.623 -8.331 -1.554 1.00 98.00 100 PHE A CA 1
ATOM 776 C C . PHE A 1 100 ? 5.242 -9.444 -2.392 1.00 98.00 100 PHE A C 1
ATOM 778 O O . PHE A 1 100 ? 5.664 -9.191 -3.514 1.00 98.00 100 PHE A O 1
ATOM 785 N N . ARG A 1 101 ? 5.293 -10.675 -1.871 1.00 97.50 101 ARG A N 1
ATOM 786 C CA . ARG A 1 101 ? 5.815 -11.817 -2.624 1.00 97.50 101 ARG A CA 1
ATOM 787 C C . ARG A 1 101 ? 5.022 -12.048 -3.909 1.00 97.50 101 ARG A C 1
ATOM 789 O O . ARG A 1 101 ? 5.644 -12.118 -4.957 1.00 97.50 101 ARG A O 1
ATOM 796 N N . ALA A 1 102 ? 3.692 -12.118 -3.836 1.00 97.25 102 ALA A N 1
ATOM 797 C CA . ALA A 1 102 ? 2.846 -12.321 -5.016 1.00 97.25 102 ALA A CA 1
ATOM 798 C C . ALA A 1 102 ? 3.020 -11.197 -6.054 1.00 97.25 102 ALA A C 1
ATOM 800 O O . ALA A 1 102 ? 3.077 -11.453 -7.253 1.00 97.25 102 ALA A O 1
ATOM 801 N N . TYR A 1 103 ? 3.178 -9.954 -5.596 1.00 96.56 103 TYR A N 1
ATOM 802 C CA . TYR A 1 103 ? 3.464 -8.831 -6.485 1.00 96.56 103 TYR A CA 1
ATOM 803 C C . TYR A 1 103 ? 4.843 -8.937 -7.151 1.00 96.56 103 TYR A C 1
ATOM 805 O O . TYR A 1 103 ? 4.974 -8.674 -8.340 1.00 96.56 103 TYR A O 1
ATOM 813 N N . ILE A 1 104 ? 5.874 -9.333 -6.399 1.00 94.94 104 ILE A N 1
ATOM 814 C CA . ILE A 1 104 ? 7.255 -9.428 -6.894 1.00 94.94 104 ILE A CA 1
ATOM 815 C C . ILE A 1 104 ? 7.445 -10.628 -7.827 1.00 94.94 104 ILE A C 1
ATOM 817 O O . ILE A 1 104 ? 8.102 -10.498 -8.855 1.00 94.94 104 ILE A O 1
ATOM 821 N N . GLU A 1 105 ? 6.933 -11.796 -7.443 1.00 95.94 105 GLU A N 1
ATOM 822 C CA . GLU A 1 105 ? 7.158 -13.054 -8.163 1.00 95.94 105 GLU A CA 1
ATOM 823 C C . GLU A 1 105 ? 6.211 -13.189 -9.364 1.00 95.94 105 GLU A C 1
ATOM 825 O O . GLU A 1 105 ? 6.654 -13.601 -10.434 1.00 95.94 105 GLU A O 1
ATOM 830 N N . ASP A 1 106 ? 4.944 -12.785 -9.210 1.00 94.75 106 ASP A N 1
ATOM 831 C CA . ASP A 1 106 ? 3.890 -13.056 -10.195 1.00 94.75 106 ASP A CA 1
ATOM 832 C C . ASP A 1 106 ? 3.255 -11.787 -10.796 1.00 94.75 106 ASP A C 1
ATOM 834 O O . ASP A 1 106 ? 2.401 -11.884 -11.678 1.00 94.75 106 ASP A O 1
ATOM 838 N N . GLY A 1 107 ? 3.615 -10.587 -10.321 1.00 92.69 107 GLY A N 1
ATOM 839 C CA . GLY A 1 107 ? 2.964 -9.337 -10.742 1.00 92.69 107 GLY A CA 1
ATOM 840 C C . GLY A 1 107 ? 1.501 -9.226 -10.295 1.00 92.69 107 GLY A C 1
ATOM 841 O O . GLY A 1 107 ? 0.738 -8.437 -10.852 1.00 92.69 107 GLY A O 1
ATOM 842 N N . VAL A 1 108 ? 1.081 -10.031 -9.312 1.00 94.94 108 VAL A N 1
ATOM 843 C CA . VAL A 1 108 ? -0.319 -10.133 -8.883 1.00 94.94 108 VAL A CA 1
ATOM 844 C C . VAL A 1 108 ? -0.613 -9.157 -7.750 1.00 94.94 108 VAL A C 1
ATOM 846 O O . VAL A 1 108 ? 0.125 -9.064 -6.768 1.00 94.94 108 VAL A O 1
ATOM 849 N N . ILE A 1 109 ? -1.747 -8.467 -7.860 1.00 96.00 109 ILE A N 1
ATOM 850 C CA . ILE A 1 109 ? -2.307 -7.638 -6.790 1.00 96.00 109 ILE A CA 1
ATOM 851 C C . ILE A 1 109 ? -3.507 -8.343 -6.134 1.00 96.00 109 ILE A C 1
ATOM 853 O O . ILE A 1 109 ? -4.124 -9.213 -6.756 1.00 96.00 109 ILE A O 1
ATOM 857 N N . PRO A 1 110 ? -3.868 -7.981 -4.890 1.00 97.44 110 PRO A N 1
ATOM 858 C CA . PRO A 1 110 ? -5.070 -8.492 -4.235 1.00 97.44 110 PRO A CA 1
ATOM 859 C C . PRO A 1 110 ? -6.343 -8.268 -5.069 1.00 97.44 110 PRO A C 1
ATOM 861 O O . PRO A 1 110 ? -6.428 -7.286 -5.810 1.00 97.44 110 PRO A O 1
ATOM 864 N N . PRO A 1 111 ? -7.351 -9.149 -4.948 1.00 97.25 111 PRO A N 1
ATOM 865 C CA . PRO A 1 111 ? -8.590 -9.033 -5.707 1.00 97.25 111 PRO A CA 1
ATOM 866 C C . PRO A 1 111 ? -9.381 -7.775 -5.317 1.00 97.25 111 PRO A C 1
ATOM 868 O O . PRO A 1 111 ? -9.215 -7.229 -4.224 1.00 97.25 111 PRO A O 1
ATOM 871 N N . ARG A 1 112 ? -10.251 -7.304 -6.221 1.00 95.75 112 ARG A N 1
ATOM 872 C CA . ARG A 1 112 ? -10.902 -5.983 -6.143 1.00 95.75 112 ARG A CA 1
ATOM 873 C C . ARG A 1 112 ? -11.659 -5.742 -4.835 1.00 95.75 112 ARG A C 1
ATOM 875 O O . ARG A 1 112 ? -11.652 -4.624 -4.336 1.00 95.75 112 ARG A O 1
ATOM 882 N N . GLU A 1 113 ? -12.290 -6.762 -4.270 1.00 97.00 113 GLU A N 1
ATOM 883 C CA . GLU A 1 113 ? -13.017 -6.692 -2.998 1.00 97.00 113 GLU A CA 1
ATOM 884 C C . GLU A 1 113 ? -12.128 -6.383 -1.781 1.00 97.00 113 GLU A C 1
ATOM 886 O O . GLU A 1 113 ? -12.642 -6.036 -0.717 1.00 97.00 113 GLU A O 1
ATOM 891 N N . LEU A 1 114 ? -10.806 -6.499 -1.931 1.00 98.31 114 LEU A N 1
ATOM 892 C CA . LEU A 1 114 ? -9.804 -6.132 -0.931 1.00 98.31 114 LEU A CA 1
ATOM 893 C C . LEU A 1 114 ? -9.130 -4.787 -1.228 1.00 98.31 114 LEU A C 1
ATOM 895 O O . LEU A 1 114 ? -8.196 -4.417 -0.519 1.00 98.31 114 LEU A O 1
ATOM 899 N N . LEU A 1 115 ? -9.564 -4.068 -2.266 1.00 97.81 115 LEU A N 1
ATOM 900 C CA . LEU A 1 115 ? -8.970 -2.805 -2.692 1.00 97.81 115 LEU A CA 1
ATOM 901 C C . LEU A 1 115 ? -9.958 -1.659 -2.485 1.00 97.81 115 LEU A C 1
ATOM 903 O O . LEU A 1 115 ? -10.987 -1.577 -3.160 1.00 97.81 115 LEU A O 1
ATOM 907 N N . ARG A 1 116 ? -9.614 -0.722 -1.599 1.00 96.81 116 ARG A N 1
ATOM 908 C CA . ARG A 1 116 ? -10.340 0.546 -1.467 1.00 96.81 116 ARG A CA 1
ATOM 909 C C . ARG A 1 116 ? -9.582 1.640 -2.202 1.00 96.81 116 ARG A C 1
ATOM 911 O O . ARG A 1 116 ? -8.382 1.814 -2.014 1.00 96.81 116 ARG A O 1
ATOM 918 N N . THR A 1 117 ? -10.291 2.373 -3.055 1.00 95.81 117 THR A N 1
ATOM 919 C CA . THR A 1 117 ? -9.717 3.476 -3.839 1.00 95.81 117 THR A CA 1
ATOM 920 C C . THR A 1 117 ? -9.317 4.630 -2.921 1.00 95.81 117 THR A C 1
ATOM 922 O O . THR A 1 117 ? -10.079 5.012 -2.031 1.00 95.81 117 THR A O 1
ATOM 925 N N . LEU A 1 118 ? -8.115 5.156 -3.134 1.00 91.94 118 LEU A N 1
ATOM 926 C CA . LEU A 1 118 ? -7.620 6.390 -2.540 1.00 91.94 118 LEU A CA 1
ATOM 927 C C . LEU A 1 118 ? -7.787 7.516 -3.560 1.00 91.94 118 LEU A C 1
ATOM 929 O O . LEU A 1 118 ? -7.375 7.375 -4.709 1.00 91.94 118 LEU A O 1
ATOM 933 N N . ASP A 1 119 ? -8.388 8.616 -3.120 1.00 84.56 119 ASP A N 1
ATOM 934 C CA . ASP A 1 119 ? -8.472 9.864 -3.878 1.00 84.56 119 ASP A CA 1
ATOM 935 C C . ASP A 1 119 ? -7.318 10.763 -3.405 1.00 84.56 119 ASP A C 1
ATOM 937 O O . ASP A 1 119 ? -7.321 11.216 -2.255 1.00 84.56 119 ASP A O 1
ATOM 941 N N . ILE A 1 120 ? -6.278 10.900 -4.234 1.00 75.69 120 ILE A N 1
ATOM 942 C CA . ILE A 1 120 ? -5.010 11.598 -3.938 1.00 75.69 120 ILE A CA 1
ATOM 943 C C . ILE A 1 120 ? -4.584 12.515 -5.079 1.00 75.69 120 ILE A C 1
ATOM 945 O O . ILE A 1 120 ? -4.815 12.155 -6.254 1.00 75.69 120 ILE A O 1
#